Protein AF-A0A819KDP1-F1 (afdb_monomer_lite)

Foldseek 3Di:
DLVVQLVVLDDPDPDPVSVVSSVVSNVVSVVVVVVCCVVPPD

Structure (mmCIF, N/CA/C/O backbone):
data_AF-A0A819KDP1-F1
#
_entry.id   AF-A0A819KDP1-F1
#
loop_
_atom_site.group_PDB
_atom_site.id
_atom_site.type_symbol
_atom_site.label_atom_id
_atom_site.label_alt_id
_atom_site.label_comp_id
_atom_site.label_asym_id
_atom_site.label_entity_id
_atom_site.label_seq_id
_atom_site.pdbx_PDB_ins_code
_atom_site.Cartn_x
_atom_site.Cartn_y
_atom_site.Cartn_z
_atom_site.occupancy
_atom_site.B_iso_or_equiv
_atom_site.auth_seq_id
_atom_site.auth_comp_id
_atom_site.auth_asym_id
_atom_site.auth_atom_id
_atom_site.pdbx_PDB_model_num
ATOM 1 N N . MET A 1 1 ? 2.470 8.425 10.911 1.00 81.56 1 MET A N 1
ATOM 2 C CA . MET A 1 1 ? 3.256 7.230 10.526 1.00 81.56 1 MET A CA 1
ATOM 3 C C . MET A 1 1 ? 2.801 6.658 9.180 1.00 81.56 1 MET A C 1
ATOM 5 O O . MET A 1 1 ? 3.596 6.667 8.253 1.00 81.56 1 MET A O 1
ATOM 9 N N . LEU A 1 2 ? 1.534 6.250 9.009 1.00 85.88 2 LEU A N 1
ATOM 10 C CA . LEU A 1 2 ? 1.039 5.685 7.732 1.00 85.88 2 LEU A CA 1
ATOM 11 C C . LEU A 1 2 ? 1.119 6.667 6.551 1.00 85.88 2 LEU A C 1
ATOM 13 O O . LEU A 1 2 ? 1.510 6.282 5.454 1.00 85.88 2 LEU A O 1
ATOM 17 N N . SER A 1 3 ? 0.881 7.960 6.786 1.00 85.75 3 SER A N 1
ATOM 18 C CA . SER A 1 3 ? 1.039 9.002 5.760 1.00 85.75 3 SER A CA 1
ATOM 19 C C . SER A 1 3 ? 2.481 9.125 5.242 1.00 85.75 3 SER A C 1
ATOM 21 O O . SER A 1 3 ? 2.679 9.359 4.053 1.00 85.75 3 SER A O 1
ATOM 23 N N . GLN A 1 4 ? 3.486 8.926 6.107 1.00 87.50 4 GLN A N 1
ATOM 24 C CA . GLN A 1 4 ? 4.901 8.916 5.704 1.00 87.50 4 GLN A CA 1
ATOM 25 C C . GLN A 1 4 ? 5.226 7.661 4.885 1.00 87.50 4 GLN A C 1
ATOM 27 O O . GLN A 1 4 ? 5.918 7.747 3.876 1.00 87.50 4 GLN A O 1
ATOM 32 N N . LEU A 1 5 ? 4.653 6.514 5.262 1.00 86.88 5 LEU A N 1
ATOM 33 C CA . LEU A 1 5 ? 4.818 5.257 4.534 1.00 86.88 5 LEU A CA 1
ATOM 34 C C . LEU A 1 5 ? 4.204 5.318 3.119 1.00 86.88 5 LEU A C 1
ATOM 36 O O . LEU A 1 5 ? 4.805 4.836 2.161 1.00 86.88 5 LEU A O 1
ATOM 40 N N . LYS A 1 6 ? 3.044 5.977 2.954 1.00 89.38 6 LYS A N 1
ATOM 41 C CA . LYS A 1 6 ? 2.438 6.224 1.628 1.00 89.38 6 LYS A CA 1
ATOM 42 C C . LYS A 1 6 ? 3.327 7.077 0.731 1.00 89.38 6 LYS A C 1
ATOM 44 O O . LYS A 1 6 ? 3.349 6.869 -0.478 1.00 89.38 6 LYS A O 1
ATOM 49 N N . GLN A 1 7 ? 4.030 8.051 1.309 1.00 88.38 7 GLN A N 1
ATOM 50 C CA . GLN A 1 7 ? 4.956 8.893 0.557 1.00 88.38 7 GLN A CA 1
ATOM 51 C C . GLN A 1 7 ? 6.192 8.105 0.119 1.0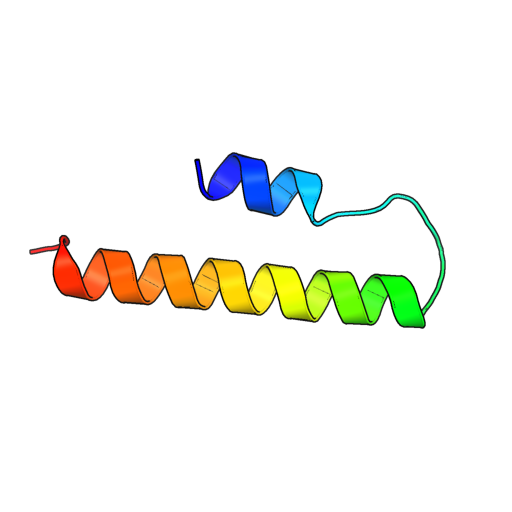0 88.38 7 GLN A C 1
ATOM 53 O O . GLN A 1 7 ? 6.569 8.202 -1.042 1.00 88.38 7 GLN A O 1
ATOM 58 N N . SER A 1 8 ? 6.768 7.276 0.997 1.00 89.00 8 SER A N 1
ATOM 59 C CA . SER A 1 8 ? 7.925 6.438 0.645 1.00 89.00 8 SER A CA 1
ATOM 60 C C . SER A 1 8 ? 7.600 5.320 -0.345 1.00 89.00 8 SER A C 1
ATOM 62 O O . SER A 1 8 ? 8.494 4.833 -1.025 1.00 89.00 8 SER A O 1
ATOM 64 N N . ALA A 1 9 ? 6.334 4.898 -0.423 1.00 84.88 9 ALA A N 1
ATOM 65 C CA . ALA A 1 9 ? 5.885 3.886 -1.375 1.00 84.88 9 ALA A CA 1
ATOM 66 C C . ALA A 1 9 ? 5.878 4.379 -2.829 1.00 84.88 9 ALA A C 1
ATOM 68 O O . ALA A 1 9 ? 5.810 3.554 -3.729 1.00 84.88 9 ALA A O 1
ATOM 69 N N . ARG A 1 10 ? 5.928 5.696 -3.073 1.00 85.94 10 ARG A N 1
ATOM 70 C CA . ARG A 1 10 ? 5.979 6.270 -4.423 1.00 85.94 10 ARG A CA 1
ATOM 71 C C . ARG A 1 10 ? 7.431 6.356 -4.891 1.00 85.94 10 ARG A C 1
ATOM 73 O O . ARG A 1 10 ? 8.227 7.077 -4.294 1.00 85.94 10 ARG A O 1
ATOM 80 N N . SER A 1 11 ? 7.768 5.650 -5.963 1.00 83.31 11 SER A N 1
ATOM 81 C CA . SER A 1 11 ? 9.054 5.743 -6.647 1.00 83.31 11 SER A CA 1
ATOM 82 C C . SER A 1 11 ? 9.001 6.796 -7.753 1.00 83.31 11 SER A C 1
ATOM 84 O O . SER A 1 11 ? 7.946 7.175 -8.259 1.00 83.31 11 SER A O 1
ATOM 86 N N . THR A 1 12 ? 10.172 7.280 -8.153 1.00 85.12 12 THR A N 1
ATOM 87 C CA . THR A 1 12 ? 10.348 8.114 -9.351 1.00 85.12 12 THR A CA 1
ATOM 88 C C . THR A 1 12 ? 10.691 7.281 -10.587 1.00 85.12 12 THR A C 1
ATOM 90 O O . THR A 1 12 ? 10.863 7.828 -11.675 1.00 85.12 12 THR A O 1
ATOM 93 N N . ALA A 1 13 ? 10.823 5.960 -10.431 1.00 82.31 13 ALA A N 1
ATOM 94 C CA . ALA A 1 13 ? 11.241 5.066 -11.497 1.00 82.31 13 ALA A CA 1
ATOM 95 C C . ALA A 1 13 ? 10.095 4.752 -12.471 1.00 82.31 13 ALA A C 1
ATOM 97 O O . ALA A 1 13 ? 9.040 4.251 -12.081 1.00 82.31 13 ALA A O 1
ATOM 98 N N . ASP A 1 14 ? 10.337 4.973 -13.765 1.00 82.69 14 ASP A N 1
ATOM 99 C CA . ASP A 1 14 ? 9.356 4.706 -14.814 1.00 82.69 14 ASP A CA 1
ATOM 100 C C . ASP A 1 14 ? 9.429 3.254 -15.310 1.00 82.69 14 ASP A C 1
ATOM 102 O O . ASP A 1 14 ? 9.986 2.944 -16.362 1.00 82.69 14 ASP A O 1
ATOM 106 N N . SER A 1 15 ? 8.904 2.334 -14.501 1.00 94.62 15 SER A N 1
ATOM 107 C CA . SER A 1 15 ? 8.779 0.919 -14.853 1.00 94.62 15 SER A CA 1
ATOM 108 C C . SER A 1 15 ? 7.364 0.424 -14.553 1.00 94.62 15 SER A C 1
ATOM 110 O O . SER A 1 15 ? 6.887 0.614 -13.431 1.00 94.62 15 SER A O 1
ATOM 112 N N . PRO A 1 16 ? 6.690 -0.264 -15.496 1.00 92.00 16 PRO A N 1
ATOM 113 C CA . PRO A 1 16 ? 5.358 -0.826 -15.264 1.00 92.00 16 PRO A CA 1
ATOM 114 C C . PRO A 1 16 ? 5.304 -1.776 -14.063 1.00 92.00 16 PRO A C 1
ATOM 116 O O . PRO A 1 16 ? 4.330 -1.774 -13.313 1.00 92.00 16 PRO A O 1
ATOM 119 N N . VAL A 1 17 ? 6.370 -2.554 -13.850 1.00 94.44 17 VAL A N 1
ATOM 120 C CA . VAL A 1 17 ? 6.483 -3.465 -12.702 1.00 94.44 17 VAL A CA 1
ATOM 121 C C . VAL A 1 17 ? 6.574 -2.670 -11.403 1.00 94.44 17 VAL A C 1
ATOM 123 O O . VAL A 1 17 ? 5.896 -3.006 -10.437 1.00 94.44 17 VAL A O 1
ATOM 126 N N . ILE A 1 18 ? 7.358 -1.587 -11.395 1.00 93.38 18 ILE A N 1
ATOM 127 C CA . ILE A 1 18 ? 7.497 -0.725 -10.217 1.00 93.38 18 ILE A CA 1
ATOM 128 C C . ILE A 1 18 ? 6.156 -0.065 -9.896 1.00 93.38 18 ILE A C 1
ATOM 130 O O . ILE A 1 18 ? 5.690 -0.214 -8.774 1.00 93.38 18 ILE A O 1
ATOM 134 N N . ARG A 1 19 ? 5.470 0.536 -10.877 1.00 93.12 19 ARG A N 1
ATOM 135 C CA . ARG A 1 19 ? 4.135 1.134 -10.681 1.00 93.12 19 ARG A CA 1
ATOM 136 C C . ARG A 1 19 ? 3.116 0.139 -10.113 1.00 93.12 19 ARG A C 1
ATOM 138 O O . ARG A 1 19 ? 2.297 0.501 -9.272 1.00 93.12 19 ARG A O 1
ATOM 145 N N . ASN A 1 20 ? 3.164 -1.120 -10.552 1.00 95.00 20 ASN A N 1
ATOM 146 C CA . ASN A 1 20 ? 2.299 -2.164 -10.006 1.00 95.00 20 ASN A CA 1
ATOM 147 C C . ASN A 1 20 ? 2.620 -2.449 -8.528 1.00 95.00 20 ASN A C 1
ATOM 149 O O . ASN A 1 20 ? 1.716 -2.507 -7.696 1.00 95.00 20 ASN A O 1
ATOM 153 N N . CYS A 1 21 ? 3.904 -2.559 -8.182 1.00 94.31 21 CYS A N 1
ATOM 154 C CA . CYS A 1 21 ? 4.334 -2.702 -6.792 1.00 94.31 21 CYS A CA 1
ATOM 155 C C . CYS A 1 21 ? 3.904 -1.504 -5.927 1.00 94.31 21 CYS A C 1
ATOM 157 O O . CYS A 1 21 ? 3.405 -1.708 -4.824 1.00 94.31 21 CYS A O 1
ATOM 159 N N . GLU A 1 22 ? 4.029 -0.269 -6.424 1.00 94.62 22 GLU A N 1
ATOM 160 C CA . GLU A 1 22 ? 3.561 0.935 -5.719 1.00 94.62 22 GLU A CA 1
ATOM 161 C C . GLU A 1 22 ? 2.061 0.872 -5.432 1.00 94.62 22 GLU A C 1
ATOM 163 O O . GLU A 1 22 ? 1.625 1.154 -4.316 1.00 94.62 22 GLU A O 1
ATOM 168 N N . SER A 1 23 ? 1.265 0.470 -6.427 1.00 94.38 23 SER A N 1
ATOM 169 C CA . SER A 1 23 ? -0.184 0.339 -6.285 1.00 94.38 23 SER A CA 1
ATOM 170 C C . SER A 1 23 ? -0.563 -0.697 -5.223 1.00 94.38 23 SER A C 1
ATOM 172 O O . SER A 1 23 ? -1.414 -0.413 -4.377 1.00 94.38 23 SER A O 1
ATOM 174 N N . LEU 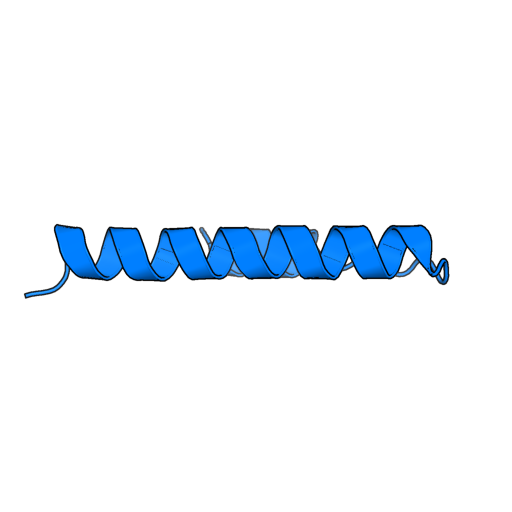A 1 24 ? 0.111 -1.853 -5.205 1.00 96.56 24 LEU A N 1
ATOM 175 C CA . LEU A 1 24 ? -0.097 -2.888 -4.188 1.00 96.56 24 LEU A CA 1
ATOM 176 C C . LEU A 1 24 ? 0.241 -2.380 -2.784 1.00 96.56 24 LEU A C 1
ATOM 178 O O . LEU A 1 24 ? -0.560 -2.535 -1.864 1.00 96.56 24 LEU A O 1
ATOM 182 N N . VAL A 1 25 ? 1.393 -1.724 -2.620 1.00 95.69 25 VAL A N 1
ATOM 183 C CA . VAL A 1 25 ? 1.808 -1.181 -1.320 1.00 95.69 25 VAL A CA 1
ATOM 184 C C . VAL A 1 25 ? 0.822 -0.118 -0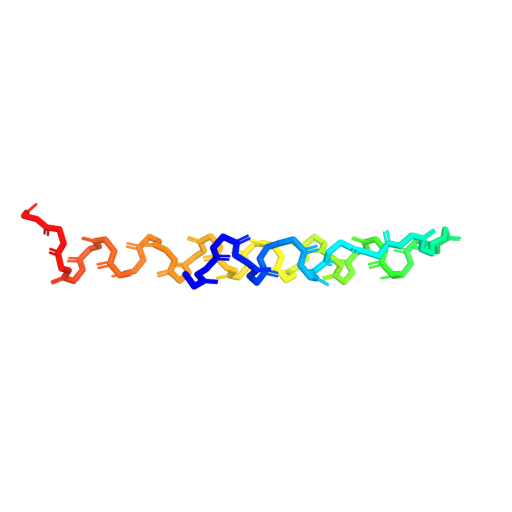.839 1.00 95.69 25 VAL A C 1
ATOM 186 O O . VAL A 1 25 ? 0.394 -0.160 0.312 1.00 95.69 25 VAL A O 1
ATOM 189 N N . LEU A 1 26 ? 0.409 0.812 -1.705 1.00 95.94 26 LEU A N 1
ATOM 190 C CA . LEU A 1 26 ? -0.586 1.828 -1.351 1.00 95.94 26 LEU A CA 1
ATOM 191 C C . LEU A 1 26 ? -1.925 1.201 -0.942 1.00 95.94 26 LEU A C 1
ATOM 193 O O . LEU A 1 26 ? -2.528 1.657 0.031 1.00 95.94 26 LEU A O 1
ATOM 197 N N . SER A 1 27 ? -2.359 0.141 -1.632 1.00 97.25 27 SER A N 1
ATOM 198 C CA . SER A 1 27 ? -3.562 -0.616 -1.272 1.00 97.25 27 SER A CA 1
ATOM 199 C C . SER A 1 27 ? -3.444 -1.236 0.121 1.00 97.25 27 SER A C 1
ATOM 201 O O . SER A 1 27 ? -4.344 -1.043 0.935 1.00 97.25 27 SER A O 1
ATOM 203 N N . TRP A 1 28 ? -2.326 -1.896 0.439 1.00 96.94 28 TRP A N 1
ATOM 204 C CA . TRP A 1 28 ? -2.102 -2.475 1.767 1.00 96.94 28 TRP A CA 1
ATOM 205 C C . TRP A 1 28 ? -2.084 -1.426 2.872 1.00 96.94 28 TRP A C 1
ATOM 207 O O . TRP A 1 28 ? -2.666 -1.650 3.931 1.00 96.94 28 TRP A O 1
ATOM 217 N N . ILE A 1 29 ? -1.461 -0.268 2.635 1.00 95.94 29 ILE A N 1
ATOM 218 C CA . ILE A 1 29 ? -1.445 0.811 3.627 1.00 95.94 29 ILE A CA 1
ATOM 219 C C . ILE A 1 29 ? -2.870 1.296 3.906 1.00 95.94 29 ILE A C 1
ATOM 221 O O . ILE A 1 29 ? -3.222 1.483 5.068 1.00 95.94 29 ILE A O 1
ATOM 225 N N . SER A 1 30 ? -3.704 1.451 2.875 1.00 95.00 30 SER A N 1
ATOM 226 C CA . SER A 1 30 ? -5.115 1.804 3.065 1.00 95.00 30 SER A CA 1
ATOM 227 C C . SER A 1 30 ? -5.913 0.717 3.784 1.00 95.00 30 SER A C 1
ATOM 229 O O . SER A 1 30 ? -6.730 1.040 4.638 1.00 95.00 30 SER A O 1
ATOM 231 N N . THR A 1 31 ? -5.660 -0.566 3.517 1.00 96.69 31 THR A N 1
ATOM 232 C CA . THR A 1 31 ? -6.277 -1.653 4.293 1.00 96.69 31 THR A CA 1
ATOM 233 C C . THR A 1 31 ? -5.898 -1.571 5.770 1.00 96.69 31 THR A C 1
ATOM 235 O O . THR A 1 31 ? -6.763 -1.708 6.627 1.00 96.69 31 THR A O 1
ATOM 238 N N . ILE A 1 32 ? -4.626 -1.308 6.079 1.00 95.12 32 ILE A N 1
ATOM 239 C CA . ILE A 1 32 ? -4.152 -1.151 7.459 1.00 95.12 32 ILE A CA 1
ATOM 240 C C . ILE A 1 32 ? -4.815 0.056 8.133 1.00 95.12 32 ILE A C 1
ATOM 242 O O . ILE A 1 32 ? -5.227 -0.056 9.281 1.00 95.12 32 ILE A O 1
ATOM 246 N N . GLU A 1 33 ? -4.941 1.193 7.442 1.00 94.38 33 GLU A N 1
ATOM 247 C CA . GLU A 1 33 ? -5.654 2.367 7.971 1.00 94.38 33 GLU A CA 1
ATOM 248 C C . GLU A 1 33 ? -7.100 2.035 8.338 1.00 94.38 33 GLU A C 1
ATOM 250 O O . GLU A 1 33 ? -7.522 2.366 9.442 1.00 94.38 33 GLU A O 1
ATOM 255 N N . ASN A 1 34 ? -7.819 1.338 7.454 1.00 94.56 34 ASN A N 1
ATOM 256 C CA . ASN A 1 34 ? -9.200 0.932 7.710 1.00 94.56 34 ASN A CA 1
ATOM 257 C C . ASN A 1 34 ? -9.288 -0.005 8.921 1.00 94.56 34 ASN A C 1
ATOM 259 O O . ASN A 1 34 ? -10.071 0.245 9.823 1.00 94.56 34 ASN A O 1
ATOM 263 N N . VAL A 1 35 ? -8.431 -1.030 8.997 1.00 96.00 35 VAL A N 1
ATOM 264 C CA . VAL A 1 35 ? -8.411 -1.960 10.141 1.00 96.00 35 VAL A CA 1
ATOM 265 C C . VAL A 1 35 ? -8.107 -1.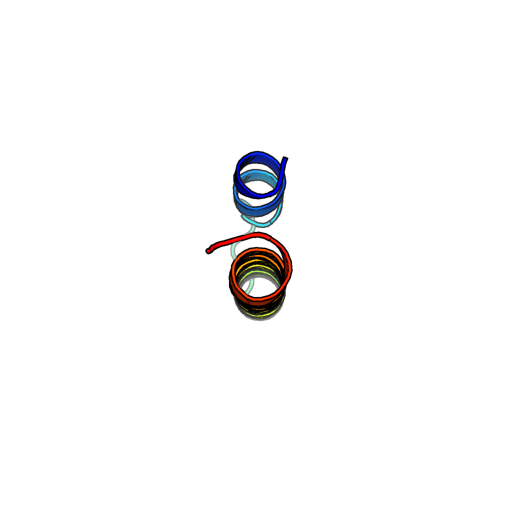232 11.452 1.00 96.00 35 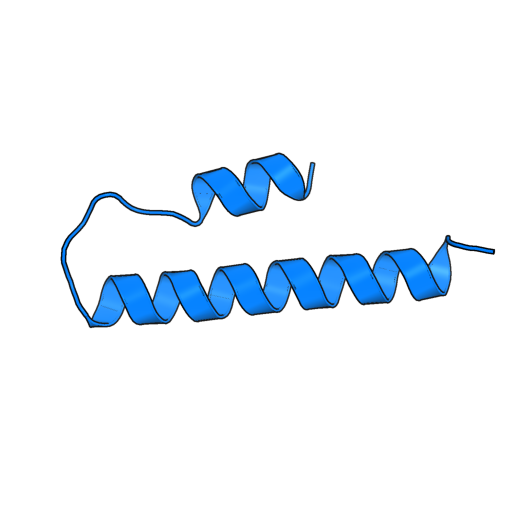VAL A C 1
ATOM 267 O O . VAL A 1 35 ? -8.713 -1.518 12.478 1.00 96.00 35 VAL A O 1
ATOM 270 N N . LEU A 1 36 ? -7.165 -0.288 11.448 1.00 94.12 36 LEU A N 1
ATOM 271 C CA . LEU A 1 36 ? -6.860 0.495 12.646 1.00 94.12 36 LEU A CA 1
ATOM 272 C C . LEU A 1 36 ? -8.025 1.409 13.033 1.00 94.12 36 LEU A C 1
ATOM 274 O O . LEU A 1 36 ? -8.284 1.572 14.222 1.00 94.12 36 LEU A O 1
ATOM 278 N N . GLN A 1 37 ? -8.729 1.983 12.058 1.00 93.31 37 GLN A N 1
ATOM 279 C CA . GLN A 1 37 ? -9.946 2.746 12.312 1.00 93.31 37 GLN A CA 1
ATOM 280 C C . GLN A 1 37 ? -11.054 1.856 12.886 1.00 93.31 37 GLN A C 1
ATOM 282 O O . GLN A 1 37 ? -11.709 2.282 13.825 1.00 93.31 37 GLN A O 1
ATOM 287 N N . ASP A 1 38 ? -11.213 0.623 12.409 1.00 95.88 38 ASP A N 1
ATOM 288 C CA . ASP A 1 38 ? -12.209 -0.318 12.940 1.00 95.88 38 ASP A CA 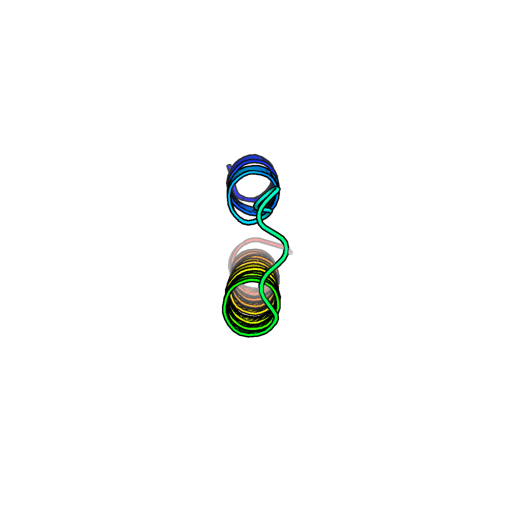1
ATOM 289 C C . ASP A 1 38 ? -11.894 -0.767 14.383 1.00 95.88 38 ASP A C 1
ATOM 291 O O . ASP A 1 38 ? -12.798 -1.105 15.140 1.00 95.88 38 ASP A O 1
ATOM 295 N N . ILE A 1 39 ? -10.611 -0.812 14.772 1.00 95.00 39 ILE A N 1
ATOM 296 C CA . ILE A 1 39 ? -10.180 -1.239 16.118 1.00 95.00 39 ILE A CA 1
ATOM 297 C C . ILE A 1 39 ? -10.193 -0.079 17.123 1.00 95.00 39 ILE A C 1
ATOM 299 O O . ILE A 1 39 ? -10.483 -0.292 18.300 1.00 95.00 39 ILE A O 1
ATOM 303 N N . PHE A 1 40 ? -9.794 1.119 16.689 1.00 92.25 40 PHE A N 1
ATOM 304 C CA . PHE A 1 40 ? -9.511 2.253 17.577 1.00 92.25 40 PHE A CA 1
ATOM 305 C C . PHE A 1 40 ? -10.392 3.483 17.331 1.00 92.25 40 PHE A C 1
ATOM 307 O O . PHE A 1 40 ? -10.336 4.424 18.123 1.00 92.25 40 PHE A O 1
ATOM 314 N N . GLY A 1 41 ? -11.146 3.521 16.234 1.00 75.69 41 GLY A N 1
ATOM 315 C CA . GLY A 1 41 ? -12.204 4.501 16.008 1.00 75.69 41 GLY A CA 1
ATOM 316 C C . GLY A 1 41 ? -13.476 4.052 16.721 1.00 75.69 41 GLY A C 1
ATOM 317 O O . GLY A 1 41 ? -13.753 2.858 16.761 1.00 75.69 41 GLY A O 1
ATOM 318 N N . GLU A 1 42 ? -14.185 5.005 17.329 1.00 57.78 42 GLU A N 1
ATOM 319 C CA . GLU A 1 42 ? -15.451 4.791 18.057 1.00 57.78 42 GLU A CA 1
ATOM 320 C C . GLU A 1 42 ? -16.468 3.907 17.318 1.00 57.78 42 GLU A C 1
ATOM 322 O O . GLU A 1 42 ? -16.700 4.146 16.108 1.00 57.78 42 GLU A O 1
#

pLDDT: mean 90.44, std 7.31, range [57.78, 97.25]

Sequence (42 aa):
MLSQLKQSARSTADSPVIRNCESLVLSWISTIENVLQDIFGE

Radius of gyration: 12.3 Å; chains: 1; bounding box: 27×12×33 Å

Secondary structure (DSSP, 8-state):
-HHHHHHHT------HHHHHHHHHHHHHHHHHHHHHHHHH--